Protein AF-A0A529HBU4-F1 (afdb_monomer)

Structure (mmCIF, N/CA/C/O backbone):
data_AF-A0A529HBU4-F1
#
_entry.id   AF-A0A529HBU4-F1
#
loop_
_atom_site.group_PDB
_atom_site.id
_atom_site.type_symbol
_atom_site.label_atom_id
_atom_site.label_alt_id
_atom_site.label_comp_id
_atom_site.label_asym_id
_atom_site.label_entity_id
_atom_site.label_seq_id
_atom_site.pdbx_PDB_ins_code
_atom_site.Cartn_x
_atom_site.Cartn_y
_atom_site.Cartn_z
_atom_site.occupancy
_atom_site.B_iso_or_equiv
_atom_site.auth_seq_id
_atom_site.auth_comp_id
_atom_site.auth_asym_id
_atom_site.auth_atom_id
_atom_site.pdbx_PDB_model_num
ATOM 1 N N . VAL A 1 1 ? 0.388 -9.202 6.438 1.00 90.69 1 VAL A N 1
ATOM 2 C CA . VAL A 1 1 ? -0.340 -9.750 7.611 1.00 90.69 1 VAL A CA 1
ATOM 3 C C . VAL A 1 1 ? -0.815 -8.599 8.481 1.00 90.69 1 VAL A C 1
ATOM 5 O O . VAL A 1 1 ? -0.094 -7.615 8.582 1.00 90.69 1 VAL A O 1
ATOM 8 N N . MET A 1 2 ? -2.007 -8.708 9.073 1.00 94.25 2 MET A N 1
ATOM 9 C CA . MET A 1 2 ? -2.544 -7.743 10.038 1.00 94.25 2 MET A CA 1
ATOM 10 C C . MET A 1 2 ? -2.619 -8.389 11.424 1.00 94.25 2 MET A C 1
ATOM 12 O O . MET A 1 2 ? -3.066 -9.527 11.549 1.00 94.25 2 MET A O 1
ATOM 16 N N . MET A 1 3 ? -2.206 -7.663 12.459 1.00 95.88 3 MET A N 1
ATOM 17 C CA . MET A 1 3 ? -2.164 -8.143 13.845 1.00 95.88 3 MET A CA 1
ATOM 18 C C . MET A 1 3 ? -2.613 -7.043 14.820 1.00 95.88 3 MET A C 1
ATOM 20 O O . MET A 1 3 ? -2.523 -5.865 14.478 1.00 95.88 3 MET A O 1
ATOM 24 N N . PRO A 1 4 ? -3.154 -7.372 16.011 1.00 94.44 4 PRO A N 1
ATOM 25 C CA . PRO A 1 4 ? -3.399 -6.370 17.052 1.00 94.44 4 PRO A CA 1
ATOM 26 C C . PRO A 1 4 ? -2.117 -5.589 17.366 1.00 94.44 4 PRO A C 1
ATOM 28 O O . PRO A 1 4 ? -1.057 -6.193 17.517 1.00 94.44 4 PRO A O 1
ATOM 31 N N . GLY A 1 5 ? -2.206 -4.263 17.453 1.00 93.88 5 GLY A N 1
ATOM 32 C CA . GLY A 1 5 ? -1.021 -3.417 17.553 1.00 93.88 5 GLY A CA 1
ATOM 33 C C . GLY A 1 5 ? -1.325 -1.947 17.823 1.00 93.88 5 GLY A C 1
ATOM 34 O O . GLY A 1 5 ? -2.363 -1.610 18.391 1.00 93.88 5 GLY A O 1
ATOM 35 N N . LYS A 1 6 ? -0.389 -1.075 17.444 1.00 92.81 6 LYS A N 1
ATOM 36 C CA . LYS A 1 6 ? -0.438 0.383 17.652 1.00 92.81 6 LYS A CA 1
ATOM 37 C C . LYS A 1 6 ? -0.272 1.171 16.342 1.00 92.81 6 LYS A C 1
ATOM 39 O O . LYS A 1 6 ? 0.266 2.277 16.366 1.00 92.81 6 LYS A O 1
ATOM 44 N N . GLY A 1 7 ? -0.651 0.589 15.204 1.00 89.81 7 GLY A N 1
ATOM 45 C CA . GLY A 1 7 ? -0.563 1.243 13.896 1.00 89.81 7 GLY A CA 1
ATOM 46 C C . GLY A 1 7 ? 0.829 1.201 13.266 1.00 89.81 7 GLY A C 1
ATOM 47 O O . GLY A 1 7 ? 1.163 2.053 12.442 1.00 89.81 7 GLY A O 1
ATOM 48 N N . ARG A 1 8 ? 1.683 0.251 13.665 1.00 92.31 8 ARG A N 1
ATOM 49 C CA . ARG A 1 8 ? 3.034 0.116 13.109 1.00 92.31 8 ARG A CA 1
ATOM 50 C C . ARG A 1 8 ? 2.992 -0.572 11.752 1.00 92.31 8 ARG A C 1
ATOM 52 O O . ARG A 1 8 ? 2.339 -1.599 11.582 1.00 92.31 8 ARG A O 1
ATOM 59 N N . MET A 1 9 ? 3.781 -0.048 10.819 1.00 91.19 9 MET A N 1
ATOM 60 C CA . MET A 1 9 ? 4.065 -0.689 9.539 1.00 91.19 9 MET A CA 1
ATOM 61 C C . MET A 1 9 ? 5.455 -1.325 9.599 1.00 91.19 9 MET A C 1
ATOM 63 O O . MET A 1 9 ? 6.445 -0.628 9.807 1.00 91.19 9 MET A O 1
ATOM 67 N N . THR A 1 10 ? 5.531 -2.643 9.435 1.00 93.00 10 THR A N 1
ATOM 68 C CA . THR A 1 10 ? 6.794 -3.393 9.371 1.00 93.00 10 THR A CA 1
ATOM 69 C C . THR A 1 10 ? 6.954 -4.011 7.995 1.00 93.00 10 THR A C 1
ATOM 71 O O . THR A 1 10 ? 5.975 -4.421 7.373 1.00 93.00 10 THR A O 1
ATOM 74 N N . VAL A 1 11 ? 8.192 -4.085 7.513 1.00 91.75 11 VAL A N 1
ATOM 75 C CA . VAL A 1 11 ? 8.475 -4.542 6.158 1.00 91.75 11 VAL A CA 1
ATOM 76 C C . VAL A 1 11 ? 9.647 -5.516 6.132 1.00 91.75 11 VAL A C 1
ATOM 78 O O . VAL A 1 11 ? 10.669 -5.270 6.767 1.00 91.75 11 VAL A O 1
ATOM 81 N N . THR A 1 12 ? 9.521 -6.611 5.379 1.00 91.25 12 THR A N 1
ATOM 82 C CA . THR A 1 12 ? 10.603 -7.583 5.137 1.00 91.25 12 THR A CA 1
ATOM 83 C C . THR A 1 12 ? 10.690 -7.978 3.660 1.00 91.25 12 THR A C 1
ATOM 85 O O . THR A 1 12 ? 9.726 -7.819 2.912 1.00 91.25 12 THR A O 1
ATOM 88 N N . GLY A 1 13 ? 11.836 -8.535 3.245 1.00 88.88 13 GLY A N 1
ATOM 89 C CA . GLY A 1 13 ? 12.058 -8.984 1.859 1.00 88.88 13 GLY A CA 1
ATOM 90 C C . GLY A 1 13 ? 13.265 -8.366 1.149 1.00 88.88 13 GLY A C 1
ATOM 91 O O . GLY A 1 13 ? 13.220 -8.210 -0.068 1.00 88.88 13 GLY A O 1
ATOM 92 N N . ASN A 1 14 ? 14.310 -7.997 1.906 1.00 87.62 14 ASN A N 1
ATOM 93 C CA . ASN A 1 14 ? 15.553 -7.397 1.400 1.00 87.62 14 ASN A CA 1
ATOM 94 C C . ASN A 1 14 ? 15.317 -6.138 0.541 1.00 87.62 14 ASN A C 1
ATOM 96 O O . ASN A 1 14 ? 15.659 -6.078 -0.640 1.00 87.62 14 ASN A O 1
ATOM 100 N N . LEU A 1 15 ? 14.665 -5.138 1.136 1.00 87.06 15 LEU A N 1
ATOM 101 C CA . LEU A 1 15 ? 14.272 -3.915 0.440 1.00 87.06 15 LEU A CA 1
ATOM 102 C C . LEU A 1 15 ? 15.274 -2.795 0.671 1.00 87.06 15 LEU A C 1
ATOM 104 O O . LEU A 1 15 ? 15.685 -2.541 1.808 1.00 87.06 15 LEU A O 1
ATOM 108 N N . ARG A 1 16 ? 15.597 -2.089 -0.408 1.00 89.38 16 ARG A N 1
ATOM 109 C CA . ARG A 1 16 ? 16.323 -0.822 -0.360 1.00 89.38 16 ARG A CA 1
ATOM 110 C C . ARG A 1 16 ? 15.371 0.345 -0.109 1.00 89.38 16 ARG A C 1
ATOM 112 O O . ARG A 1 16 ? 14.159 0.165 0.033 1.00 89.38 16 ARG A O 1
ATOM 119 N N . ASP A 1 17 ? 15.937 1.536 0.013 1.00 89.69 17 ASP A N 1
ATOM 120 C CA . ASP A 1 17 ? 15.223 2.695 0.539 1.00 89.69 17 ASP A CA 1
ATOM 121 C C . ASP A 1 17 ? 14.108 3.177 -0.396 1.00 89.69 17 ASP A C 1
ATOM 123 O O . ASP A 1 17 ? 13.016 3.456 0.091 1.00 89.69 17 ASP A O 1
AT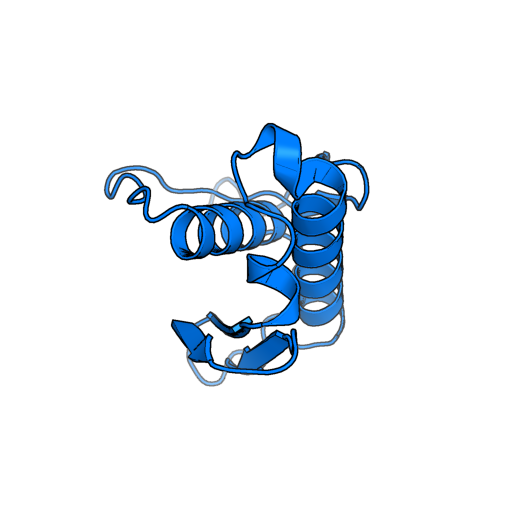OM 127 N N . VAL A 1 18 ? 14.292 3.100 -1.720 1.00 90.94 18 VAL A N 1
ATOM 128 C CA . VAL A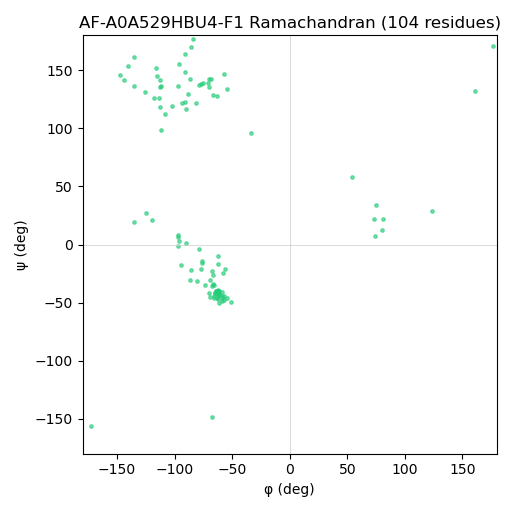 1 18 ? 13.259 3.461 -2.714 1.00 90.94 18 VAL A CA 1
ATOM 129 C C . VAL A 1 18 ? 11.977 2.647 -2.519 1.00 90.94 18 VAL A C 1
ATOM 131 O O . VAL A 1 18 ? 10.860 3.168 -2.525 1.00 90.94 18 VAL A O 1
ATOM 134 N N . MET A 1 19 ? 12.119 1.342 -2.290 1.00 90.50 19 MET A N 1
ATOM 135 C CA . MET A 1 19 ? 10.968 0.466 -2.093 1.00 90.50 19 MET A CA 1
ATOM 136 C C . MET A 1 19 ? 10.313 0.682 -0.716 1.00 90.50 19 MET A C 1
ATOM 138 O O . MET A 1 19 ? 9.088 0.624 -0.598 1.00 90.50 19 MET A O 1
ATOM 142 N N . LYS A 1 20 ? 11.097 0.991 0.329 1.00 91.25 20 LYS A N 1
ATOM 143 C CA . LYS A 1 20 ? 10.549 1.379 1.645 1.00 91.25 20 LYS A CA 1
ATOM 144 C C . LYS A 1 20 ? 9.761 2.689 1.563 1.00 91.25 20 LYS A C 1
ATOM 146 O O . LYS A 1 20 ? 8.695 2.793 2.171 1.00 91.25 20 LYS A O 1
ATOM 151 N N . GLU A 1 21 ? 10.248 3.664 0.800 1.00 92.00 21 GLU A N 1
ATOM 152 C CA . GLU A 1 21 ? 9.539 4.918 0.537 1.00 92.00 21 GLU A CA 1
ATOM 153 C C . GLU A 1 21 ? 8.222 4.668 -0.200 1.00 92.00 21 GLU A C 1
ATOM 155 O O . GLU A 1 21 ? 7.186 5.186 0.218 1.00 92.00 21 GLU A O 1
ATOM 160 N N . SER A 1 22 ? 8.226 3.796 -1.215 1.00 92.75 22 SER A N 1
ATOM 161 C CA . SER A 1 22 ? 7.009 3.391 -1.935 1.00 92.75 22 SER A CA 1
ATOM 162 C C . SER A 1 22 ? 5.962 2.761 -1.000 1.00 92.75 22 SER A C 1
ATOM 164 O O . SER A 1 22 ? 4.777 3.098 -1.069 1.00 92.75 22 SER A O 1
ATOM 166 N N . ILE A 1 23 ? 6.383 1.926 -0.040 1.00 92.56 23 ILE A N 1
ATOM 167 C CA . ILE A 1 23 ? 5.487 1.365 0.993 1.00 92.56 23 ILE A CA 1
ATOM 168 C C . ILE A 1 23 ? 4.907 2.455 1.885 1.00 92.56 23 ILE A C 1
ATOM 170 O O . ILE A 1 23 ? 3.705 2.460 2.158 1.00 92.56 23 ILE A O 1
ATOM 174 N N . SER A 1 24 ? 5.752 3.377 2.342 1.00 93.06 24 SER A N 1
ATOM 175 C CA . SER A 1 24 ? 5.324 4.499 3.174 1.00 93.06 24 SER A CA 1
ATOM 176 C C . SER A 1 24 ? 4.315 5.388 2.437 1.00 93.06 24 SER A C 1
ATOM 178 O O . SER A 1 24 ? 3.297 5.789 3.012 1.00 93.06 24 SER A O 1
ATOM 180 N N . ALA A 1 25 ? 4.537 5.632 1.141 1.00 95.19 25 ALA A N 1
ATOM 181 C CA . ALA A 1 25 ? 3.636 6.400 0.294 1.00 95.19 25 ALA A CA 1
ATOM 182 C C . ALA A 1 25 ? 2.284 5.699 0.107 1.00 95.19 25 ALA A C 1
ATOM 184 O O . ALA A 1 25 ? 1.239 6.325 0.302 1.00 95.19 25 ALA A O 1
ATOM 185 N N . ALA A 1 26 ? 2.294 4.395 -0.188 1.00 95.69 26 ALA A N 1
ATOM 186 C CA . ALA A 1 26 ? 1.087 3.580 -0.290 1.00 95.69 26 ALA A CA 1
ATOM 187 C C . ALA A 1 26 ? 0.283 3.593 1.022 1.00 95.69 26 ALA A C 1
ATOM 189 O O . ALA A 1 26 ? -0.917 3.867 1.015 1.00 95.69 26 ALA A O 1
ATOM 190 N N . ALA A 1 27 ? 0.946 3.364 2.159 1.00 93.88 27 ALA A N 1
ATOM 191 C CA . ALA A 1 27 ? 0.315 3.372 3.477 1.00 93.88 27 ALA A CA 1
ATOM 192 C C . ALA A 1 27 ? -0.296 4.738 3.821 1.00 93.88 27 ALA A C 1
ATOM 194 O O . ALA A 1 27 ? -1.425 4.811 4.308 1.00 93.88 27 ALA A O 1
ATOM 195 N N . SER A 1 28 ? 0.426 5.822 3.525 1.00 94.56 28 SER A N 1
ATOM 196 C CA . SER A 1 28 ? -0.043 7.192 3.747 1.00 94.56 28 SER A CA 1
ATOM 197 C C . SER A 1 28 ? -1.252 7.524 2.876 1.00 94.56 28 SER A C 1
ATOM 199 O O . SER A 1 28 ? -2.218 8.107 3.369 1.00 94.56 28 SER A O 1
ATOM 201 N N . TYR A 1 29 ? -1.240 7.105 1.606 1.00 95.81 29 TYR A N 1
ATOM 202 C CA . TYR A 1 29 ? -2.376 7.286 0.709 1.00 95.81 29 TYR A CA 1
ATOM 203 C C . TYR A 1 29 ? -3.617 6.547 1.222 1.00 95.81 29 TYR A C 1
ATOM 205 O O . TYR A 1 29 ? -4.670 7.169 1.378 1.00 95.81 29 TYR A O 1
ATOM 213 N N . VAL A 1 30 ? -3.485 5.259 1.568 1.00 94.81 30 VAL A N 1
ATOM 214 C CA . VAL A 1 30 ? -4.602 4.466 2.105 1.00 94.81 30 VAL A CA 1
ATOM 215 C C . VAL A 1 30 ? -5.152 5.092 3.382 1.00 94.81 30 VAL A C 1
ATOM 217 O O . VAL A 1 30 ? -6.364 5.247 3.508 1.00 94.81 30 VAL A O 1
ATOM 220 N N . ARG A 1 31 ? -4.282 5.536 4.297 1.00 92.50 31 ARG A N 1
ATOM 221 C CA . ARG A 1 31 ? -4.705 6.216 5.527 1.00 92.50 31 ARG A CA 1
ATOM 222 C C . ARG A 1 31 ? -5.445 7.525 5.241 1.00 92.50 31 ARG A C 1
ATOM 224 O O . ARG A 1 31 ? -6.453 7.798 5.882 1.00 92.50 31 ARG A O 1
ATOM 231 N N . SER A 1 32 ? -4.988 8.310 4.262 1.00 93.75 32 SER A N 1
ATOM 232 C CA . SER A 1 32 ? -5.615 9.590 3.895 1.00 93.75 32 SER A CA 1
ATOM 233 C C . SER A 1 32 ? -7.013 9.443 3.280 1.00 93.75 32 SER A C 1
ATOM 235 O O . SER A 1 32 ? -7.807 10.379 3.333 1.00 93.75 32 SER A O 1
ATOM 237 N N . ARG A 1 33 ? -7.319 8.270 2.711 1.00 94.06 33 ARG A N 1
ATOM 238 C CA . ARG A 1 33 ? -8.582 7.944 2.028 1.00 94.06 33 ARG A CA 1
ATOM 239 C C . ARG A 1 33 ? -9.312 6.775 2.698 1.00 94.06 33 ARG A C 1
ATOM 241 O O . ARG A 1 33 ? -10.138 6.124 2.071 1.00 94.06 33 ARG A O 1
ATOM 248 N N . ALA A 1 34 ? -9.014 6.497 3.970 1.00 92.50 34 ALA A N 1
ATOM 249 C CA . ALA A 1 34 ? -9.511 5.317 4.679 1.00 92.50 34 ALA A CA 1
ATOM 250 C C . ALA A 1 34 ? -11.044 5.204 4.624 1.00 92.50 34 ALA A C 1
ATOM 252 O O . ALA A 1 34 ? -11.569 4.150 4.275 1.00 92.50 34 ALA A O 1
ATOM 253 N N . LEU A 1 35 ? -11.749 6.312 4.872 1.00 93.06 35 LEU A N 1
ATOM 254 C CA . LEU A 1 35 ? -13.213 6.367 4.814 1.00 93.06 35 LEU A CA 1
ATOM 255 C C . LEU A 1 35 ? -13.761 6.060 3.416 1.00 93.06 35 LEU A C 1
ATOM 257 O O . LEU A 1 35 ? -14.748 5.341 3.299 1.00 93.06 35 LEU A O 1
ATOM 261 N N . ASP A 1 36 ? -13.095 6.541 2.363 1.00 94.25 36 ASP A N 1
ATOM 262 C CA . ASP A 1 36 ? -13.504 6.290 0.976 1.00 94.25 36 A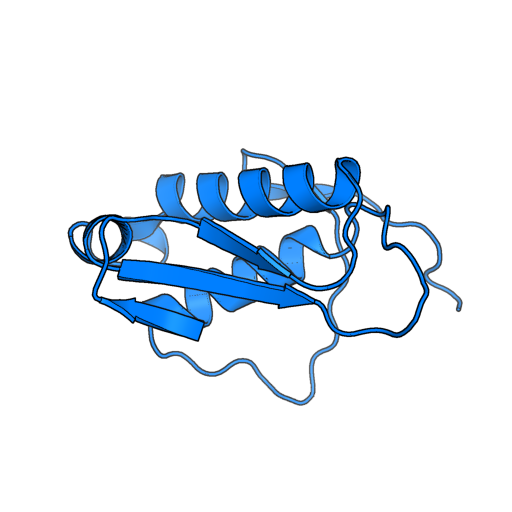SP A CA 1
ATOM 263 C C . ASP A 1 36 ? -13.351 4.809 0.592 1.00 94.25 36 ASP A C 1
ATOM 265 O O . ASP A 1 36 ? -14.069 4.311 -0.272 1.00 94.25 36 ASP A O 1
ATOM 269 N N . PHE A 1 37 ? -12.435 4.092 1.251 1.00 93.19 37 PHE A N 1
ATOM 270 C CA . PHE A 1 37 ? -12.241 2.649 1.091 1.00 93.19 37 PHE A CA 1
ATOM 271 C C . PHE A 1 37 ? -13.092 1.799 2.048 1.00 93.19 37 PHE A C 1
ATOM 273 O O . PHE A 1 37 ? -12.979 0.576 2.024 1.00 93.19 37 PHE A O 1
ATOM 280 N N . GLY A 1 38 ? -13.924 2.412 2.899 1.00 92.44 38 GLY A N 1
ATOM 281 C CA . GLY A 1 38 ? -14.705 1.693 3.911 1.00 92.44 38 GLY A CA 1
ATOM 282 C C . GLY A 1 38 ? -13.870 1.173 5.087 1.00 92.44 38 GLY A C 1
ATOM 283 O O . GLY A 1 38 ? -14.274 0.232 5.764 1.00 92.44 38 GLY A O 1
ATOM 284 N N . ILE A 1 39 ? -12.696 1.760 5.333 1.00 92.12 39 ILE A N 1
ATOM 285 C CA . ILE A 1 39 ? -11.825 1.423 6.462 1.00 92.12 39 ILE A CA 1
ATOM 286 C C . ILE A 1 39 ? -12.202 2.310 7.647 1.00 92.12 39 ILE A C 1
ATOM 288 O O . ILE A 1 39 ? -12.035 3.532 7.612 1.00 92.12 39 ILE A O 1
ATOM 292 N N . GLU A 1 40 ? -12.677 1.694 8.727 1.00 86.88 40 GLU A N 1
ATOM 293 C CA . GLU A 1 40 ? -13.061 2.431 9.926 1.00 86.88 40 GLU A CA 1
ATOM 294 C C . GLU A 1 40 ? -11.830 3.013 10.659 1.00 86.88 40 GLU A C 1
ATOM 296 O O . GLU A 1 40 ? -10.849 2.297 10.892 1.00 86.88 40 GLU A O 1
ATOM 301 N N . PRO A 1 41 ? -11.869 4.281 11.111 1.00 74.94 41 PRO A N 1
ATOM 302 C CA . PRO A 1 41 ? -10.723 4.961 11.715 1.00 74.94 41 PRO A CA 1
ATOM 303 C C . PRO A 1 41 ? -10.062 4.335 12.955 1.00 74.94 41 PRO A C 1
ATOM 305 O O . PRO A 1 41 ? -8.870 4.586 13.120 1.00 74.94 41 PRO A O 1
ATOM 308 N N . PRO A 1 42 ? -10.678 3.494 13.819 1.00 82.88 42 PRO A N 1
ATOM 309 C CA . PRO A 1 42 ? -9.872 2.850 14.849 1.00 82.88 42 PRO A CA 1
ATOM 310 C C . PRO A 1 42 ? -9.033 1.696 14.286 1.00 82.88 42 PRO A C 1
ATOM 312 O O . PRO A 1 42 ? -8.127 1.231 14.973 1.00 82.88 42 PRO A O 1
ATOM 315 N N . LEU A 1 43 ? -9.326 1.195 13.081 1.00 85.25 43 LEU A N 1
ATOM 316 C CA . LEU A 1 43 ? -8.695 -0.012 12.559 1.00 85.25 43 LEU A CA 1
ATOM 317 C C . LEU A 1 43 ? -7.212 0.221 12.249 1.00 85.25 43 LEU A C 1
ATOM 319 O O . LEU A 1 43 ? -6.379 -0.580 12.658 1.00 85.25 43 LEU A O 1
ATOM 323 N N . PHE A 1 44 ? -6.876 1.337 11.596 1.00 83.69 44 PHE A N 1
ATOM 324 C CA . PHE A 1 44 ? -5.494 1.642 11.209 1.00 83.69 44 PHE A CA 1
ATOM 325 C C . PHE A 1 44 ? -4.586 1.877 12.427 1.00 83.69 44 PHE A C 1
ATOM 327 O O . PHE A 1 44 ? -3.429 1.477 12.415 1.00 83.69 44 PHE A O 1
ATOM 334 N N . ASP A 1 45 ? -5.113 2.473 13.500 1.00 86.88 45 ASP A N 1
ATOM 335 C CA . ASP A 1 45 ? -4.332 2.805 14.700 1.00 86.88 45 ASP A CA 1
ATOM 336 C C . ASP A 1 45 ? -4.241 1.639 15.705 1.00 86.88 45 ASP A C 1
ATOM 338 O O . ASP A 1 45 ? -3.326 1.590 16.527 1.00 86.88 45 ASP A O 1
ATOM 342 N N . LYS A 1 46 ? -5.176 0.678 15.654 1.00 93.00 46 LYS A N 1
ATOM 343 C CA . LYS A 1 46 ? -5.212 -0.500 16.548 1.00 93.00 46 LYS A CA 1
ATOM 344 C C . LYS A 1 46 ? -4.594 -1.757 15.942 1.00 93.00 46 LYS A C 1
ATOM 346 O O . LYS A 1 46 ? -4.592 -2.816 16.580 1.00 93.00 46 LYS A O 1
ATOM 351 N N . ARG A 1 47 ? -4.122 -1.686 14.699 1.00 93.94 47 ARG A N 1
ATOM 352 C CA . ARG A 1 47 ? -3.584 -2.832 13.968 1.00 93.94 47 ARG A CA 1
ATOM 353 C C . ARG A 1 47 ? -2.191 -2.526 13.458 1.00 93.94 47 ARG A C 1
ATOM 355 O O . ARG A 1 47 ? -1.966 -1.497 12.839 1.00 93.94 47 ARG A O 1
ATOM 362 N N . ASP A 1 48 ? -1.271 -3.445 13.699 1.00 94.81 48 ASP A N 1
ATOM 363 C CA . ASP A 1 48 ? 0.018 -3.434 13.023 1.00 94.81 48 ASP A CA 1
ATOM 364 C C . ASP A 1 48 ? -0.118 -4.191 11.698 1.00 94.81 48 ASP A C 1
ATOM 366 O O . ASP A 1 48 ? -0.826 -5.203 11.603 1.00 94.81 48 ASP A O 1
ATOM 370 N N . ILE A 1 49 ? 0.561 -3.691 10.670 1.00 94.69 49 ILE A N 1
ATOM 371 C CA . ILE A 1 49 ? 0.596 -4.289 9.338 1.00 94.69 49 ILE A CA 1
ATOM 372 C C . ILE A 1 49 ? 2.037 -4.682 9.036 1.00 94.69 49 ILE A C 1
ATOM 374 O O . ILE A 1 49 ? 2.956 -3.867 9.099 1.00 94.69 49 ILE A O 1
ATOM 378 N N . HIS A 1 50 ? 2.230 -5.948 8.681 1.00 95.06 50 HIS A N 1
ATOM 379 C CA . HIS A 1 50 ? 3.501 -6.465 8.191 1.00 95.06 50 HIS A CA 1
ATOM 380 C C . HIS A 1 50 ? 3.390 -6.758 6.696 1.00 95.06 50 HIS A C 1
ATOM 382 O O . HIS A 1 50 ? 2.663 -7.669 6.286 1.00 95.06 50 HIS A O 1
ATOM 388 N N . VAL A 1 51 ? 4.112 -5.986 5.886 1.00 92.94 51 VAL A N 1
ATOM 389 C CA . VAL A 1 51 ? 4.276 -6.196 4.445 1.00 92.94 51 VAL A CA 1
ATOM 390 C C . VAL A 1 51 ? 5.504 -7.070 4.200 1.00 92.94 51 VAL A C 1
ATOM 392 O O . VAL A 1 51 ? 6.615 -6.735 4.605 1.00 92.94 51 VAL A O 1
ATOM 395 N N . HIS A 1 52 ? 5.315 -8.199 3.529 1.00 92.19 52 HIS A N 1
ATOM 396 C CA . HIS A 1 52 ? 6.414 -9.037 3.069 1.00 92.19 52 HIS A CA 1
ATOM 397 C C . HIS A 1 52 ? 6.442 -9.015 1.546 1.00 92.19 52 HIS A C 1
ATOM 399 O O . HIS A 1 52 ? 5.428 -9.311 0.917 1.00 92.19 52 HIS A O 1
ATOM 405 N N . VAL A 1 53 ? 7.590 -8.669 0.969 1.00 89.88 53 VAL A N 1
ATOM 406 C CA . VAL A 1 53 ? 7.793 -8.696 -0.482 1.00 89.88 53 VAL A CA 1
ATOM 407 C C . VAL A 1 53 ? 8.793 -9.815 -0.794 1.00 89.88 53 VAL A C 1
ATOM 409 O O . VAL A 1 53 ? 10.000 -9.608 -0.630 1.00 89.88 53 VAL A O 1
ATOM 412 N N . PRO A 1 54 ? 8.330 -11.008 -1.200 1.00 84.19 54 PRO A N 1
ATOM 413 C CA . PRO A 1 54 ? 9.197 -12.165 -1.419 1.00 84.19 54 PRO A CA 1
ATOM 414 C C . PRO A 1 54 ? 10.119 -11.950 -2.627 1.00 84.19 54 PRO A C 1
ATOM 416 O O . PRO A 1 54 ? 9.738 -11.281 -3.574 1.00 84.19 54 PRO A O 1
ATOM 419 N N . GLU A 1 55 ? 11.366 -12.413 -2.545 1.00 74.19 55 GLU A N 1
ATOM 420 C CA . GLU A 1 55 ? 12.292 -12.863 -3.618 1.00 74.19 55 GLU A CA 1
ATOM 421 C C . GLU A 1 55 ? 13.639 -13.221 -2.949 1.00 74.19 55 GLU A C 1
ATOM 423 O O . GLU A 1 55 ? 13.803 -12.982 -1.751 1.00 74.19 55 GLU A O 1
ATOM 428 N N . GLY A 1 56 ? 14.570 -13.829 -3.701 1.00 64.56 56 GLY A N 1
ATOM 429 C CA . GLY A 1 56 ? 15.872 -14.333 -3.232 1.00 64.56 56 GLY A CA 1
ATOM 430 C C . GLY A 1 56 ? 16.893 -13.268 -2.776 1.00 64.56 56 GLY A C 1
ATOM 431 O O . GLY A 1 56 ? 16.544 -12.218 -2.251 1.00 64.56 56 GLY A O 1
ATOM 432 N N . ALA A 1 57 ? 18.195 -13.535 -2.963 1.00 60.16 57 ALA A N 1
ATOM 433 C CA . ALA A 1 57 ? 19.296 -12.664 -2.500 1.00 60.16 57 ALA A CA 1
ATOM 434 C C . ALA A 1 57 ? 19.311 -11.254 -3.143 1.00 60.16 57 ALA A C 1
ATOM 436 O O . ALA A 1 57 ? 19.920 -10.335 -2.601 1.00 60.16 57 ALA A O 1
ATOM 437 N N . THR A 1 58 ? 18.580 -11.111 -4.252 1.00 72.62 58 THR A N 1
ATOM 438 C CA . THR A 1 58 ? 18.055 -9.909 -4.914 1.00 72.62 58 THR A CA 1
ATOM 439 C C . THR A 1 58 ? 17.617 -8.699 -4.082 1.00 72.62 58 THR A C 1
ATOM 441 O O . THR A 1 58 ? 16.454 -8.716 -3.678 1.00 72.62 58 THR A O 1
ATOM 444 N N . PRO A 1 59 ? 18.393 -7.628 -3.825 1.00 73.06 59 PRO A N 1
ATOM 445 C CA . PRO A 1 59 ? 17.801 -6.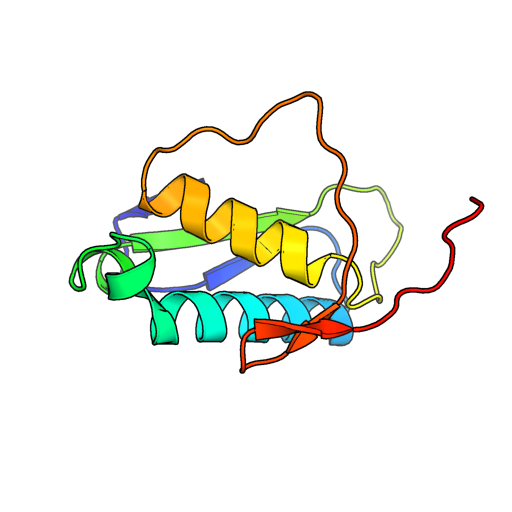439 -3.214 1.00 73.06 59 PRO A CA 1
ATOM 446 C C . PRO A 1 59 ? 16.800 -5.786 -4.178 1.00 73.06 59 PRO A C 1
ATOM 448 O O . PRO A 1 59 ? 17.152 -5.513 -5.327 1.00 73.06 59 PRO A O 1
ATOM 451 N N . LYS A 1 60 ? 15.576 -5.507 -3.716 1.00 77.75 60 LYS A N 1
ATOM 452 C CA . LYS A 1 60 ? 14.561 -4.802 -4.520 1.00 77.75 60 LYS A CA 1
ATOM 453 C C . LYS A 1 60 ? 14.689 -3.295 -4.332 1.00 77.75 60 LYS A C 1
ATOM 455 O O . LYS A 1 60 ? 14.703 -2.824 -3.192 1.00 77.75 60 LYS A O 1
ATOM 460 N N . ASP A 1 61 ? 14.744 -2.563 -5.441 1.00 79.25 61 ASP A N 1
ATOM 461 C CA . ASP A 1 61 ? 15.047 -1.121 -5.454 1.00 79.25 61 ASP A CA 1
ATOM 462 C C . ASP A 1 61 ? 14.130 -0.288 -6.368 1.00 79.25 61 ASP A C 1
ATOM 464 O O . ASP A 1 61 ? 14.487 0.808 -6.784 1.00 79.25 61 ASP A O 1
ATOM 468 N N . GLY A 1 62 ? 12.957 -0.812 -6.731 1.00 82.62 62 GLY A N 1
ATOM 469 C CA . GLY A 1 62 ? 12.023 -0.140 -7.640 1.00 82.62 62 GLY A CA 1
ATOM 470 C C . GLY A 1 62 ? 10.733 0.295 -6.937 1.00 82.62 62 GLY A C 1
ATOM 471 O O . GLY A 1 62 ? 10.205 -0.477 -6.138 1.00 82.62 62 GLY A O 1
ATOM 472 N N . PRO A 1 63 ? 10.162 1.474 -7.254 1.00 88.50 63 PRO A N 1
ATOM 473 C CA . PRO A 1 63 ? 8.887 1.919 -6.685 1.00 88.50 63 PRO A CA 1
ATOM 474 C C . PRO A 1 63 ? 7.665 1.260 -7.351 1.00 88.50 63 PRO A C 1
ATOM 476 O O . PRO A 1 63 ? 6.534 1.474 -6.910 1.00 88.50 63 PRO A O 1
ATOM 479 N N . SER A 1 64 ? 7.888 0.442 -8.386 1.00 87.56 64 SER A N 1
ATOM 480 C CA . SER A 1 64 ? 6.891 -0.147 -9.291 1.00 87.56 64 SER A CA 1
ATOM 481 C C . SER A 1 64 ? 5.872 -1.076 -8.629 1.00 87.56 64 SER A C 1
ATOM 483 O O . SER A 1 64 ? 4.889 -1.444 -9.257 1.00 87.56 64 SER A O 1
ATOM 485 N N . ALA A 1 65 ? 6.045 -1.446 -7.365 1.00 91.12 65 ALA A N 1
ATOM 486 C CA . ALA A 1 65 ? 5.066 -2.238 -6.622 1.00 91.12 65 ALA A CA 1
ATOM 487 C C . ALA A 1 65 ? 4.126 -1.381 -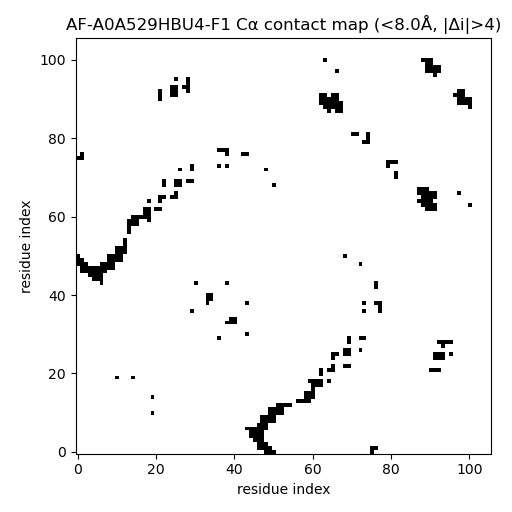5.747 1.00 91.12 65 ALA A C 1
ATOM 489 O O . ALA A 1 65 ? 3.318 -1.924 -4.993 1.00 91.12 65 ALA A O 1
ATOM 490 N N . GLY A 1 66 ? 4.190 -0.047 -5.849 1.00 94.19 66 GLY A N 1
ATOM 491 C CA . GLY A 1 66 ? 3.397 0.898 -5.054 1.00 94.19 66 GLY A CA 1
ATOM 492 C C . GLY A 1 66 ? 1.896 0.602 -5.057 1.00 94.19 66 GLY A C 1
ATOM 493 O O . GLY A 1 66 ? 1.270 0.486 -4.000 1.00 94.19 66 GLY A O 1
ATOM 494 N N . VAL A 1 67 ? 1.323 0.404 -6.247 1.00 96.75 67 VAL A N 1
ATOM 495 C CA . VAL A 1 67 ? -0.109 0.089 -6.406 1.00 96.75 67 VAL A CA 1
ATOM 496 C C . VAL A 1 67 ? -0.484 -1.278 -5.830 1.00 96.75 67 VAL A C 1
ATOM 498 O O . VAL A 1 67 ? -1.562 -1.428 -5.249 1.00 96.75 67 VAL A O 1
ATOM 501 N N . ALA A 1 68 ? 0.420 -2.258 -5.918 1.00 95.62 68 ALA A N 1
ATOM 502 C CA . ALA A 1 68 ? 0.213 -3.585 -5.347 1.00 95.62 68 ALA A CA 1
ATOM 503 C C . ALA A 1 68 ? 0.129 -3.527 -3.824 1.00 95.62 68 ALA A C 1
ATOM 505 O O . ALA A 1 68 ? -0.746 -4.133 -3.208 1.00 95.62 68 ALA A O 1
ATOM 506 N N . MET A 1 69 ? 0.999 -2.725 -3.217 1.00 94.88 69 MET A N 1
ATOM 507 C CA . MET A 1 69 ? 1.050 -2.558 -1.771 1.00 94.88 69 MET A CA 1
ATOM 508 C C . MET A 1 69 ? -0.164 -1.796 -1.251 1.00 94.88 69 MET A C 1
ATOM 510 O O . MET A 1 69 ? -0.755 -2.219 -0.260 1.00 94.88 69 MET A O 1
ATOM 514 N N . A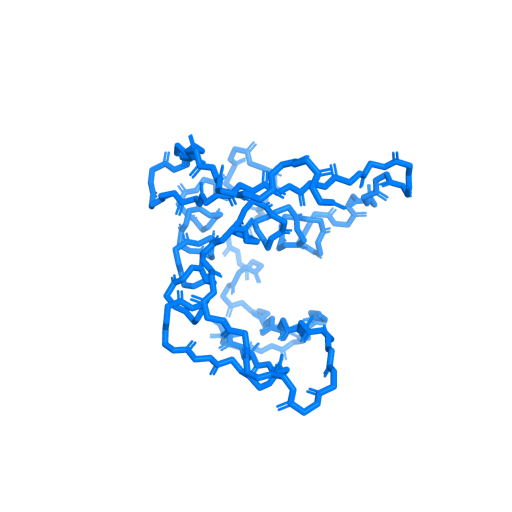LA A 1 70 ? -0.599 -0.740 -1.943 1.00 96.38 70 ALA A N 1
ATOM 515 C CA . ALA A 1 70 ? -1.840 -0.045 -1.602 1.00 96.38 70 ALA A CA 1
ATOM 516 C C . ALA A 1 70 ? -3.046 -0.999 -1.649 1.00 96.38 70 ALA A C 1
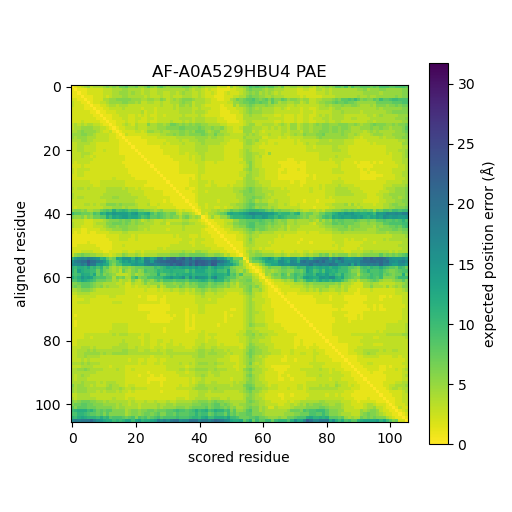ATOM 518 O O . ALA A 1 70 ? -3.824 -1.061 -0.697 1.00 96.38 70 ALA A O 1
ATOM 519 N N . THR A 1 71 ? -3.150 -1.806 -2.709 1.00 96.94 71 THR A N 1
ATOM 520 C CA . THR A 1 71 ? -4.225 -2.798 -2.874 1.00 96.94 71 THR A CA 1
ATOM 521 C C . THR A 1 71 ? -4.201 -3.852 -1.765 1.00 96.94 71 THR A C 1
ATOM 523 O O . THR A 1 71 ? -5.240 -4.157 -1.181 1.00 96.94 71 THR A O 1
ATOM 526 N N . ALA A 1 72 ? -3.020 -4.366 -1.410 1.00 96.19 72 ALA A N 1
ATOM 527 C CA . ALA A 1 72 ? -2.855 -5.334 -0.327 1.00 96.19 72 ALA A CA 1
ATOM 528 C C . ALA A 1 72 ? -3.233 -4.763 1.049 1.00 96.19 72 ALA A C 1
ATOM 530 O O . ALA A 1 72 ? -3.876 -5.449 1.845 1.00 96.19 72 ALA A O 1
ATOM 531 N N . ILE A 1 73 ? -2.873 -3.505 1.327 1.00 95.06 73 ILE A N 1
ATOM 532 C CA . ILE A 1 73 ? -3.235 -2.821 2.575 1.00 95.06 73 ILE A CA 1
ATOM 533 C C . ILE A 1 73 ? -4.756 -2.619 2.651 1.00 95.06 73 ILE A C 1
ATOM 535 O O . ILE A 1 73 ? -5.358 -2.904 3.683 1.00 95.06 73 ILE A O 1
ATOM 539 N N . ILE A 1 74 ? -5.399 -2.184 1.564 1.00 95.56 74 ILE A N 1
ATOM 540 C CA . ILE A 1 74 ? -6.862 -2.035 1.522 1.00 95.56 74 ILE A CA 1
ATOM 541 C C . ILE A 1 74 ? -7.540 -3.393 1.717 1.00 95.56 74 ILE A C 1
ATOM 543 O O . ILE A 1 74 ? -8.436 -3.517 2.549 1.00 95.56 74 ILE A O 1
ATOM 547 N N . SER A 1 75 ? -7.087 -4.425 1.004 1.00 96.50 75 SER A N 1
ATOM 548 C CA . SER A 1 75 ? -7.633 -5.781 1.097 1.00 96.50 75 SER A CA 1
ATOM 549 C C . SER A 1 75 ? -7.573 -6.326 2.525 1.00 96.50 75 SER A C 1
ATOM 551 O O . SER A 1 75 ? -8.585 -6.788 3.047 1.00 96.50 75 SER A O 1
ATOM 553 N N . VAL A 1 76 ? -6.427 -6.208 3.209 1.00 95.12 76 VAL A N 1
ATOM 554 C CA . VAL A 1 76 ? -6.290 -6.746 4.572 1.00 95.12 76 VAL A CA 1
ATOM 555 C C . VAL A 1 76 ? -7.117 -5.971 5.605 1.00 95.12 76 VAL A C 1
ATOM 557 O O . VAL A 1 76 ? -7.569 -6.565 6.581 1.00 95.12 76 VAL A O 1
ATOM 560 N N . LEU A 1 77 ? -7.330 -4.665 5.399 1.00 93.44 77 LEU A N 1
ATOM 561 C CA . LEU A 1 77 ? -8.118 -3.820 6.304 1.00 93.44 77 LEU A CA 1
ATOM 562 C C . LEU A 1 77 ? -9.630 -3.958 6.078 1.00 93.44 77 LEU A C 1
ATOM 564 O O . LEU A 1 77 ? -10.397 -3.840 7.027 1.00 93.44 77 LEU A O 1
ATOM 568 N N . THR A 1 78 ? -10.058 -4.222 4.845 1.00 94.00 78 THR A N 1
ATOM 569 C CA . THR A 1 78 ? -11.481 -4.364 4.480 1.00 94.00 78 THR A CA 1
ATOM 570 C C . THR A 1 78 ? -11.968 -5.813 4.500 1.00 94.00 78 THR A C 1
ATOM 572 O O . THR A 1 78 ? -13.170 -6.058 4.525 1.00 94.00 78 THR A O 1
ATOM 575 N N . GLY A 1 79 ? -11.055 -6.787 4.466 1.00 93.81 79 GLY A N 1
ATOM 576 C CA . GLY A 1 79 ? -11.390 -8.204 4.320 1.00 93.81 79 GLY A CA 1
ATOM 577 C C . GLY A 1 79 ? -11.826 -8.596 2.903 1.00 93.81 79 GLY A C 1
ATOM 578 O O . GLY A 1 79 ? -12.248 -9.732 2.693 1.00 93.81 79 GLY A O 1
ATOM 579 N N . ILE A 1 80 ? -11.724 -7.688 1.927 1.00 96.56 80 ILE A N 1
ATOM 580 C CA . ILE A 1 80 ? -12.092 -7.959 0.535 1.00 96.56 80 ILE A CA 1
ATOM 581 C C . ILE A 1 80 ? -10.934 -8.703 -0.150 1.00 96.56 80 ILE A C 1
ATOM 583 O O . ILE A 1 80 ? -9.823 -8.167 -0.196 1.00 96.56 80 ILE A O 1
ATOM 587 N N . PRO A 1 81 ? -11.149 -9.911 -0.701 1.00 97.38 81 PRO A N 1
ATOM 588 C CA . PRO A 1 81 ? -10.089 -10.677 -1.348 1.00 97.38 81 PRO A CA 1
ATOM 589 C C . PRO A 1 81 ? -9.646 -10.040 -2.671 1.00 97.38 81 PRO A C 1
ATOM 591 O O . PRO A 1 81 ? -10.461 -9.548 -3.454 1.00 97.38 81 PRO A O 1
ATOM 594 N N . ILE A 1 82 ? -8.341 -10.091 -2.942 1.00 97.50 82 ILE A N 1
ATOM 595 C CA . ILE A 1 82 ? -7.772 -9.693 -4.236 1.00 97.50 82 ILE A CA 1
ATOM 596 C C . ILE A 1 82 ? -8.063 -10.794 -5.259 1.00 97.50 82 ILE A C 1
ATOM 598 O O . ILE A 1 82 ? -7.946 -11.983 -4.961 1.00 97.50 82 ILE A O 1
ATOM 602 N N . LYS A 1 83 ? -8.430 -10.394 -6.478 1.00 97.75 83 LYS A N 1
ATOM 603 C CA . LYS A 1 83 ? -8.625 -1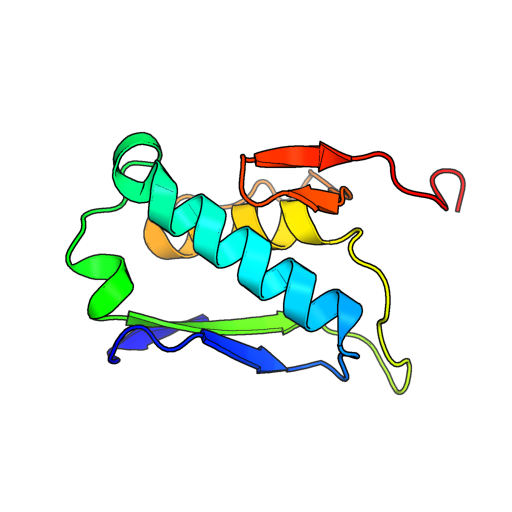1.313 -7.602 1.00 97.75 83 LYS A CA 1
ATOM 604 C C . LYS A 1 83 ? -7.312 -12.014 -7.967 1.00 97.75 83 LYS A C 1
ATOM 606 O O . LYS A 1 83 ? -6.302 -11.352 -8.185 1.00 97.75 83 LYS A O 1
ATOM 611 N N . ALA A 1 84 ? -7.341 -13.343 -8.044 1.00 96.88 84 ALA A N 1
ATOM 612 C CA . ALA A 1 84 ? -6.148 -14.162 -8.274 1.00 96.88 84 ALA A CA 1
ATOM 613 C C . ALA A 1 84 ? -5.653 -14.158 -9.734 1.00 96.88 84 ALA A C 1
ATOM 615 O O . ALA A 1 84 ? -4.535 -14.584 -9.999 1.00 96.88 84 ALA A O 1
ATOM 616 N N . ASP A 1 85 ? -6.471 -13.680 -10.671 1.00 97.31 85 ASP A N 1
ATOM 617 C CA . ASP A 1 85 ? -6.194 -13.594 -12.109 1.00 97.31 8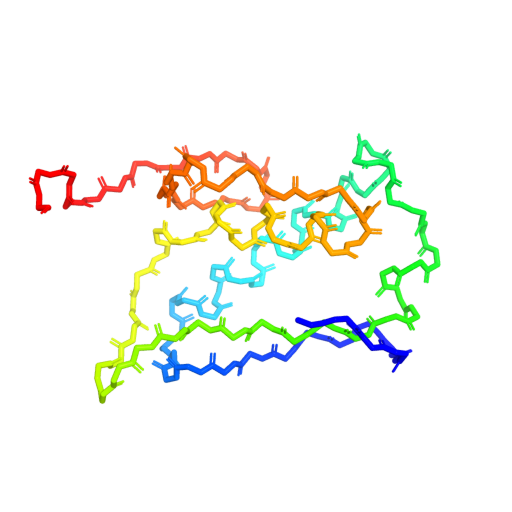5 ASP A CA 1
ATOM 618 C C . ASP A 1 85 ? -5.685 -12.207 -12.551 1.00 97.31 85 ASP A C 1
ATOM 620 O O . ASP A 1 85 ? -5.546 -11.948 -13.745 1.00 97.31 85 ASP A O 1
ATOM 624 N N . VAL A 1 86 ? -5.387 -11.308 -11.601 1.00 96.81 86 VAL A N 1
ATOM 625 C CA . VAL A 1 86 ? -4.923 -9.940 -11.875 1.00 96.81 86 VAL A CA 1
ATOM 626 C C . VAL A 1 86 ? -3.472 -9.758 -11.435 1.00 96.81 86 VAL A C 1
ATOM 628 O O . VAL A 1 86 ? -3.155 -9.813 -10.248 1.00 96.81 86 VAL A O 1
ATOM 631 N N . ALA A 1 87 ? -2.600 -9.450 -12.397 1.00 95.38 87 ALA A N 1
ATOM 632 C CA . ALA A 1 87 ? -1.264 -8.918 -12.141 1.00 95.38 87 ALA A CA 1
ATOM 633 C C . ALA A 1 87 ? -1.293 -7.381 -12.124 1.00 95.38 87 ALA A C 1
ATOM 635 O O . ALA A 1 87 ? -2.085 -6.758 -12.833 1.00 95.38 87 ALA A O 1
ATOM 636 N N . MET A 1 88 ? -0.432 -6.755 -11.319 1.00 95.38 88 MET A N 1
ATOM 637 C CA . MET A 1 88 ? -0.370 -5.296 -11.201 1.00 95.38 88 MET A CA 1
ATOM 638 C C . MET A 1 88 ? 1.060 -4.792 -10.999 1.00 95.38 88 MET A C 1
ATOM 640 O O . MET A 1 88 ? 1.846 -5.387 -10.268 1.00 95.38 88 MET A O 1
ATOM 644 N N . THR A 1 89 ? 1.364 -3.664 -11.636 1.00 93.94 89 THR A N 1
ATOM 645 C CA . THR A 1 89 ? 2.610 -2.899 -11.518 1.00 93.94 89 THR A CA 1
ATOM 646 C C . THR A 1 89 ? 2.271 -1.417 -11.691 1.00 93.94 89 THR A C 1
ATOM 648 O O . THR A 1 89 ? 1.325 -1.067 -12.399 1.00 93.94 89 THR A O 1
ATOM 651 N N . GLY A 1 90 ? 2.973 -0.543 -10.987 1.00 94.44 90 GLY A N 1
ATOM 652 C CA . GLY A 1 90 ? 2.695 0.884 -10.919 1.00 94.44 90 GLY A CA 1
ATOM 653 C C . GLY A 1 90 ? 3.340 1.537 -9.702 1.00 94.44 90 GLY A C 1
ATOM 654 O O . GLY A 1 90 ? 3.192 1.072 -8.567 1.00 94.44 90 GLY A O 1
ATOM 655 N N . GLU A 1 91 ? 4.016 2.656 -9.930 1.00 95.25 91 GLU A N 1
ATOM 656 C CA . GLU A 1 91 ? 4.464 3.536 -8.854 1.00 95.25 91 GLU A CA 1
ATOM 657 C C . GLU A 1 91 ? 3.285 4.371 -8.342 1.00 95.25 91 GLU A C 1
ATOM 659 O O . GLU A 1 91 ? 2.476 4.863 -9.129 1.00 95.25 91 GLU A O 1
ATOM 664 N N . ILE A 1 92 ? 3.179 4.531 -7.020 1.00 96.19 92 ILE A N 1
ATOM 665 C CA . ILE A 1 92 ? 2.107 5.299 -6.383 1.00 96.19 92 ILE A CA 1
ATOM 666 C C . ILE A 1 92 ? 2.658 6.559 -5.720 1.00 96.19 92 ILE A C 1
ATOM 668 O O . ILE A 1 92 ? 3.646 6.528 -4.993 1.00 96.19 92 ILE A O 1
ATOM 672 N N . THR A 1 93 ? 1.972 7.678 -5.926 1.00 95.56 93 THR A N 1
ATOM 673 C CA . THR A 1 93 ? 2.259 8.931 -5.213 1.00 95.56 93 THR A CA 1
ATOM 674 C C . THR A 1 93 ? 1.433 9.048 -3.930 1.00 95.56 93 THR A C 1
ATOM 676 O O . THR A 1 93 ? 0.373 8.440 -3.802 1.00 95.56 93 THR A O 1
ATOM 679 N N . LEU A 1 94 ? 1.820 9.953 -3.023 1.00 94.94 94 LEU A N 1
ATOM 680 C CA . LEU A 1 94 ? 1.035 10.288 -1.819 1.00 94.94 94 LEU A CA 1
ATOM 681 C C . LEU A 1 94 ? -0.404 10.752 -2.110 1.00 94.94 94 LEU A C 1
ATOM 683 O O . LEU A 1 94 ? -1.257 10.709 -1.229 1.00 94.94 94 LEU A O 1
ATOM 687 N N . ARG A 1 95 ? -0.682 11.213 -3.337 1.00 94.75 95 ARG A N 1
ATOM 688 C CA . ARG A 1 95 ? -2.021 11.639 -3.776 1.00 94.75 95 ARG A CA 1
ATOM 689 C C . ARG A 1 95 ? -2.790 10.548 -4.529 1.00 94.75 95 ARG A C 1
ATOM 691 O O . ARG A 1 95 ? -3.879 10.824 -5.019 1.00 94.75 95 ARG A O 1
ATOM 698 N N . GLY A 1 96 ? -2.232 9.345 -4.660 1.00 93.75 96 GLY A N 1
ATOM 699 C CA . GLY A 1 96 ? -2.869 8.223 -5.353 1.00 93.75 96 GLY A CA 1
ATOM 700 C C . GLY A 1 96 ? -2.761 8.255 -6.876 1.00 93.75 96 GLY A C 1
ATOM 701 O O . GLY A 1 96 ? -3.454 7.497 -7.545 1.00 93.75 96 GLY A O 1
ATOM 702 N N . ARG A 1 97 ? -1.912 9.117 -7.453 1.00 96.81 97 ARG A N 1
ATOM 703 C CA . ARG A 1 97 ? -1.573 9.013 -8.884 1.00 96.81 97 ARG A CA 1
ATOM 704 C C . ARG A 1 97 ? -0.707 7.784 -9.121 1.00 96.81 97 ARG A C 1
ATOM 706 O O . ARG A 1 97 ? 0.218 7.561 -8.337 1.00 96.81 97 ARG A O 1
ATOM 713 N N . VAL A 1 98 ? -0.990 7.075 -10.211 1.00 97.19 98 VAL A N 1
ATOM 714 C CA . VAL A 1 98 ? -0.167 5.977 -10.724 1.00 97.19 98 VAL A CA 1
ATOM 715 C C . VAL A 1 98 ? 0.795 6.538 -11.764 1.00 97.19 98 VAL A C 1
ATOM 717 O O . VAL A 1 98 ? 0.353 7.164 -12.729 1.00 97.19 98 VAL A O 1
ATOM 720 N N . LEU A 1 99 ? 2.094 6.366 -11.537 1.00 95.38 99 LEU A N 1
ATOM 721 C CA . LEU A 1 99 ? 3.145 6.826 -12.441 1.00 95.38 99 LEU A CA 1
ATOM 722 C C . LEU A 1 99 ? 3.609 5.693 -13.374 1.00 95.38 99 LEU A C 1
ATOM 724 O O . LEU A 1 99 ? 3.443 4.516 -13.034 1.00 95.38 99 LEU A O 1
ATOM 728 N N . PRO A 1 100 ? 4.167 6.033 -14.553 1.00 92.44 100 PRO A N 1
ATOM 729 C CA . PRO A 1 100 ? 4.704 5.049 -15.485 1.00 92.44 100 PRO A CA 1
ATOM 730 C C . PRO A 1 100 ? 5.780 4.169 -14.845 1.00 92.44 100 PRO A C 1
ATOM 732 O O . PRO A 1 100 ? 6.568 4.633 -14.026 1.00 92.44 100 PRO A O 1
ATOM 735 N N . ILE A 1 101 ? 5.840 2.913 -15.279 1.00 91.94 101 ILE A N 1
ATOM 736 C CA . ILE A 1 101 ? 6.877 1.951 -14.898 1.00 91.94 101 ILE A CA 1
ATOM 737 C C . ILE A 1 101 ? 7.691 1.549 -16.126 1.00 91.94 101 ILE A C 1
ATOM 739 O O . ILE A 1 101 ? 7.196 1.588 -17.253 1.00 91.94 101 ILE A O 1
ATOM 743 N N . GLY A 1 102 ? 8.953 1.188 -15.903 1.00 88.12 102 GLY A N 1
ATOM 744 C CA . GLY A 1 102 ? 9.788 0.540 -16.913 1.00 88.12 102 GLY A CA 1
ATOM 745 C C . GLY A 1 102 ? 9.580 -0.974 -16.923 1.00 88.12 102 GLY A C 1
ATOM 746 O O . GLY A 1 102 ? 8.968 -1.523 -16.009 1.00 88.12 102 GLY A O 1
ATOM 747 N N . GLY A 1 103 ? 10.132 -1.643 -17.932 1.00 87.50 103 GLY A N 1
ATOM 748 C CA . GLY A 1 103 ? 10.193 -3.103 -17.955 1.00 87.50 103 GLY A CA 1
ATOM 749 C C . GLY A 1 103 ? 8.866 -3.804 -18.277 1.00 87.50 103 GLY A C 1
ATOM 750 O O . GLY A 1 103 ? 8.561 -4.826 -17.679 1.00 87.50 103 GLY A O 1
ATOM 751 N N . LEU A 1 104 ? 8.020 -3.215 -19.137 1.00 87.62 104 LEU A N 1
ATOM 752 C CA . LEU A 1 104 ? 6.687 -3.761 -19.449 1.00 87.62 104 LEU A CA 1
ATOM 753 C C . LEU A 1 104 ? 6.726 -4.959 -20.415 1.00 87.62 104 LEU A C 1
ATOM 755 O O . LEU A 1 104 ? 5.738 -5.679 -20.533 1.00 87.62 104 LEU A O 1
ATOM 759 N N . LYS A 1 105 ? 7.812 -5.114 -21.180 1.00 88.00 105 LYS A N 1
ATOM 760 C CA . LYS A 1 105 ? 7.918 -6.156 -22.211 1.00 88.00 105 LYS A CA 1
ATOM 761 C C . LYS A 1 105 ? 8.437 -7.474 -21.629 1.00 88.00 105 LYS A C 1
ATOM 763 O O . LYS A 1 105 ? 8.153 -8.529 -22.190 1.00 88.00 105 LYS A O 1
ATOM 768 N N . GLU A 1 106 ? 9.255 -7.363 -20.593 1.00 73.50 106 GLU A N 1
ATOM 769 C CA . GLU A 1 106 ? 9.843 -8.430 -19.788 1.00 73.50 106 GLU A CA 1
ATOM 770 C C . GLU A 1 106 ? 8.773 -9.287 -19.104 1.00 73.50 106 GLU A C 1
ATOM 772 O O . GLU A 1 106 ? 8.952 -10.526 -19.132 1.00 73.50 106 GLU A O 1
#

Solvent-accessible surface area (backbone atoms only — not comparable to full-atom values): 6097 Å² total; per-residue (Å²): 91,78,44,88,46,74,39,48,80,45,80,53,45,57,68,36,69,54,29,52,50,21,50,52,24,19,53,52,26,49,62,78,42,24,68,84,69,68,34,60,80,68,53,61,50,42,25,21,38,42,50,72,48,90,66,72,96,61,69,42,66,57,39,37,49,10,49,47,50,34,51,50,54,50,25,70,69,58,71,51,81,77,67,88,90,63,86,76,73,20,22,40,39,65,85,67,50,74,44,90,65,82,76,84,87,114

Mean predicted aligned error: 4.0 Å

Sequence (106 aa):
VMMPGKGRMTVTGNLRDVMKESISAAASYVRSRALDFGIEPPLFDKRDIHVHVPEGATPKDGPSAGVAMATAIISVLTGIPIKADVAMTGEITLRGRVLPIGGLKE

Secondary structure (DSSP, 8-state):
-EEESSS-EEEESSB-HHHHHHHHHHHHHHHHTTGGGT--HHHHHHEEEEEE---SS--B--GGGHHHHHHHHHHHHH-PPPPTT-----EE-TT-PEEP-S-S--

Foldseek 3Di:
DKDFDQLAEAEDAQEDDQCVVLLVLLLLLCLVCVVVLVQDVVQNGGIYDYYYDHDPPDYDRDLFCSVVSNVVVSCVRVVPDDDPPDDGTFHAGSNGDTDDDPDPVD

pLDDT: mean 91.04, std 6.84, range [60.16, 97.75]

Radius of gyration: 13.64 Å; Cα contacts (8 Å, |Δi|>4): 171; chains: 1; bounding box: 34×26×40 Å

Nearest PDB structures (foldseek):
  3wu6-assembly1_A  TM=9.618E-01  e=9.122E-13  Escherichia coli DH1
  3wu6-assembly1_E  TM=9.607E-01  e=1.188E-12  Escherichia coli DH1
  6on2-assembly1_E  TM=9.528E-01  e=2.150E-12  Yersinia pestis
  4ypm-assembly1_A  TM=9.586E-01  e=6.599E-12  Meiothermus taiwanensis
  5e7s-assembly2_L-3  TM=9.545E-01  e=6.599E-12  Meiothermus taiwanensis